Protein AF-A0A972R3F8-F1 (afdb_monomer_lite)

Structure (mmCIF, N/CA/C/O backbone):
data_AF-A0A972R3F8-F1
#
_entry.id   AF-A0A972R3F8-F1
#
loop_
_atom_site.group_PDB
_atom_site.id
_atom_site.type_symbol
_atom_site.label_atom_id
_atom_site.label_alt_id
_atom_site.label_comp_id
_atom_site.label_asym_id
_atom_site.label_entity_id
_atom_site.label_seq_id
_atom_site.pdbx_PDB_ins_code
_atom_site.Cartn_x
_atom_site.Cartn_y
_atom_site.Cartn_z
_atom_site.occupancy
_atom_site.B_iso_or_equiv
_atom_site.auth_seq_id
_atom_site.auth_comp_id
_atom_site.auth_asym_id
_atom_site.auth_atom_id
_atom_site.pdbx_PDB_model_num
ATOM 1 N N . MET A 1 1 ? -6.366 2.113 18.813 1.00 37.78 1 MET A N 1
ATOM 2 C CA . MET A 1 1 ? -5.728 1.007 18.074 1.00 37.78 1 MET A CA 1
ATOM 3 C C . MET A 1 1 ? -4.757 1.634 17.088 1.00 37.78 1 MET A C 1
ATOM 5 O O . MET A 1 1 ? -5.184 2.444 16.276 1.00 37.78 1 MET A O 1
ATOM 9 N N . SER A 1 2 ? -3.459 1.367 17.213 1.00 45.66 2 SER A N 1
ATOM 10 C CA . SER A 1 2 ? -2.469 1.782 16.214 1.00 45.66 2 SER A CA 1
ATOM 11 C C . SER A 1 2 ? -2.580 0.811 15.043 1.00 45.66 2 SER A C 1
ATOM 13 O O . SER A 1 2 ? -1.979 -0.256 15.070 1.00 45.66 2 SER A O 1
ATOM 15 N N . GLU A 1 3 ? -3.454 1.101 14.082 1.00 64.44 3 GLU A N 1
ATOM 16 C CA . GLU A 1 3 ? -3.626 0.252 12.900 1.00 64.44 3 GLU A CA 1
ATOM 17 C C . GLU A 1 3 ? -2.404 0.395 11.991 1.00 64.44 3 GLU A C 1
ATOM 19 O O . GLU A 1 3 ? -2.333 1.284 11.144 1.00 64.44 3 GLU A O 1
ATOM 24 N N . SER A 1 4 ? -1.414 -0.460 12.220 1.00 69.88 4 SER A N 1
ATOM 25 C CA . SER A 1 4 ? -0.270 -0.645 11.335 1.00 69.88 4 SER A CA 1
ATOM 26 C C . SER A 1 4 ? -0.640 -1.629 10.223 1.00 69.88 4 SER A C 1
ATOM 28 O O . SER A 1 4 ? -1.294 -2.642 10.471 1.00 69.88 4 SER A O 1
ATOM 30 N N . LEU A 1 5 ? -0.198 -1.349 8.996 1.00 77.88 5 LEU A N 1
ATOM 31 C CA . LEU A 1 5 ? -0.340 -2.253 7.843 1.00 77.88 5 LEU A CA 1
ATOM 32 C C . LEU A 1 5 ? 0.791 -3.291 7.750 1.00 77.88 5 LEU A C 1
ATOM 34 O O . LEU A 1 5 ? 0.869 -4.043 6.781 1.00 77.88 5 LEU A O 1
ATOM 38 N N . THR A 1 6 ? 1.653 -3.344 8.765 1.00 77.12 6 THR A N 1
ATOM 39 C CA . THR A 1 6 ? 2.777 -4.274 8.855 1.00 77.12 6 THR A CA 1
ATOM 40 C C . THR A 1 6 ? 2.297 -5.726 8.818 1.00 77.12 6 THR A C 1
ATOM 42 O O . THR A 1 6 ? 1.495 -6.139 9.657 1.00 77.12 6 THR A O 1
ATOM 45 N N . GLY A 1 7 ? 2.784 -6.504 7.853 1.00 81.44 7 GLY A N 1
ATOM 46 C CA . GLY A 1 7 ? 2.375 -7.890 7.605 1.00 81.44 7 GLY A CA 1
ATOM 47 C C . GLY A 1 7 ? 1.122 -8.048 6.731 1.00 81.44 7 GLY A C 1
ATOM 48 O O . GLY A 1 7 ? 0.728 -9.178 6.441 1.00 81.44 7 GLY A O 1
ATOM 49 N N . LYS A 1 8 ? 0.491 -6.945 6.303 1.00 86.06 8 LYS A N 1
ATOM 50 C CA . LYS A 1 8 ? -0.672 -6.925 5.394 1.00 86.06 8 LYS A CA 1
ATOM 51 C C . LYS A 1 8 ? -0.374 -6.215 4.072 1.00 86.06 8 LYS A C 1
ATOM 53 O O . LYS A 1 8 ? -1.286 -5.918 3.307 1.00 86.06 8 LYS A O 1
ATOM 58 N N . GLU A 1 9 ? 0.896 -5.962 3.772 1.00 88.62 9 GLU A N 1
ATOM 59 C CA . GLU A 1 9 ? 1.319 -5.226 2.580 1.00 88.62 9 GLU A CA 1
ATOM 60 C C . GLU A 1 9 ? 0.894 -5.949 1.293 1.00 88.62 9 GLU A C 1
ATOM 62 O O . GLU A 1 9 ? 0.431 -5.317 0.348 1.00 88.62 9 GLU A O 1
ATOM 67 N N . LEU A 1 10 ? 0.968 -7.285 1.267 1.00 89.00 10 LEU A N 1
ATOM 68 C CA . LEU A 1 10 ? 0.488 -8.080 0.131 1.00 89.00 10 LEU A CA 1
ATOM 69 C C . LEU A 1 10 ? -1.038 -8.039 -0.016 1.00 89.00 10 LEU A C 1
ATOM 71 O O . LEU A 1 10 ? -1.533 -7.995 -1.139 1.00 89.00 10 LEU A O 1
ATOM 75 N N . GLU A 1 11 ? -1.784 -8.032 1.094 1.00 90.81 11 GLU A N 1
ATOM 76 C CA . GLU A 1 11 ? -3.246 -7.883 1.059 1.00 90.81 11 GLU A CA 1
ATOM 77 C C . GLU A 1 11 ? -3.627 -6.522 0.467 1.00 90.81 11 GLU A C 1
ATOM 79 O O . GLU A 1 11 ? -4.493 -6.458 -0.403 1.00 90.81 11 GLU A O 1
ATOM 84 N N . LEU A 1 12 ? -2.926 -5.456 0.865 1.00 91.44 12 LEU A N 1
ATOM 85 C CA . LEU A 1 12 ? -3.106 -4.125 0.293 1.00 91.44 12 LEU A CA 1
ATOM 86 C C . LEU A 1 12 ? -2.825 -4.114 -1.217 1.00 91.44 12 LEU A C 1
ATOM 88 O O . LEU A 1 12 ? -3.624 -3.574 -1.975 1.00 91.44 12 LEU A O 1
ATOM 92 N N . LEU A 1 13 ? -1.723 -4.717 -1.675 1.00 90.56 13 LEU A N 1
ATOM 93 C CA . LEU A 1 13 ? -1.399 -4.769 -3.106 1.00 90.56 13 LEU A CA 1
ATOM 94 C C . LEU A 1 13 ? -2.447 -5.554 -3.914 1.00 90.56 13 LEU A C 1
ATOM 96 O O . LEU A 1 13 ? -2.781 -5.158 -5.032 1.00 90.56 13 LEU A O 1
ATOM 100 N N . ARG A 1 14 ? -2.996 -6.641 -3.356 1.00 91.12 14 ARG A N 1
ATOM 101 C CA . ARG A 1 14 ? -4.104 -7.392 -3.974 1.00 91.12 14 ARG A CA 1
ATOM 102 C C . ARG A 1 14 ? -5.371 -6.547 -4.051 1.00 91.12 14 ARG A C 1
ATOM 104 O O . ARG A 1 14 ? -5.922 -6.411 -5.136 1.00 91.12 14 ARG A O 1
ATOM 111 N N . PHE A 1 15 ? -5.739 -5.892 -2.952 1.00 92.69 15 PHE A N 1
ATOM 112 C CA . PHE A 1 15 ? -6.858 -4.953 -2.911 1.00 92.69 15 PHE A CA 1
ATOM 113 C C . PHE A 1 15 ? -6.706 -3.846 -3.963 1.00 92.69 15 PHE A C 1
ATOM 115 O O . PHE A 1 15 ? -7.626 -3.583 -4.730 1.00 92.69 15 PHE A O 1
ATOM 122 N N . MET A 1 16 ? -5.521 -3.238 -4.058 1.00 92.31 16 MET A N 1
ATOM 123 C CA . MET A 1 16 ? -5.222 -2.221 -5.065 1.00 92.31 16 MET A CA 1
ATOM 124 C C . MET A 1 16 ? -5.396 -2.773 -6.487 1.00 92.31 16 MET A C 1
ATOM 126 O O . MET A 1 16 ? -6.024 -2.133 -7.325 1.00 92.31 16 MET A O 1
ATOM 130 N N . LYS A 1 17 ? -4.898 -3.980 -6.771 1.00 90.38 17 LYS A N 1
ATOM 131 C CA . LYS A 1 17 ? -5.110 -4.626 -8.073 1.00 90.38 17 LYS A CA 1
ATOM 132 C C . LYS A 1 17 ? -6.599 -4.832 -8.379 1.00 90.38 17 LYS A C 1
ATOM 134 O O . LYS A 1 17 ? -7.028 -4.564 -9.498 1.00 90.38 17 LYS A O 1
ATOM 139 N N . GLU A 1 18 ? -7.380 -5.292 -7.403 1.00 90.19 18 GLU A N 1
ATOM 140 C CA . GLU A 1 18 ? -8.830 -5.511 -7.538 1.00 90.19 18 GLU A CA 1
ATOM 141 C C . GLU A 1 18 ? -9.604 -4.200 -7.751 1.00 90.19 18 GLU A C 1
ATOM 143 O O . GLU A 1 18 ? -10.554 -4.166 -8.529 1.00 90.19 18 GLU A O 1
ATOM 148 N N . HIS A 1 19 ? -9.145 -3.106 -7.140 1.00 88.25 19 HIS A N 1
ATOM 149 C CA . HIS A 1 19 ? -9.704 -1.756 -7.292 1.00 88.25 19 HIS A CA 1
ATOM 150 C C . HIS A 1 19 ? -9.188 -1.001 -8.532 1.00 88.25 19 HIS A C 1
ATOM 152 O O . HIS A 1 19 ? -9.473 0.182 -8.708 1.00 88.25 19 HIS A O 1
ATOM 158 N N . GLY A 1 20 ? -8.459 -1.677 -9.426 1.00 86.25 20 GLY A N 1
ATOM 159 C CA . GLY A 1 20 ? -8.063 -1.138 -10.732 1.00 86.25 20 GLY A CA 1
ATOM 160 C C . GLY A 1 20 ? -6.747 -0.356 -10.756 1.00 86.25 20 GLY A C 1
ATOM 161 O O . GLY A 1 20 ? -6.430 0.265 -11.772 1.00 86.25 20 GLY A O 1
ATOM 162 N N . PHE A 1 21 ? -5.956 -0.393 -9.682 1.00 88.62 21 PHE A N 1
ATOM 163 C CA . PHE A 1 21 ? -4.614 0.191 -9.676 1.00 88.62 21 PHE A CA 1
ATOM 164 C C . PHE A 1 21 ? -3.630 -0.682 -10.486 1.00 88.62 21 PHE A C 1
ATOM 166 O O . PHE A 1 21 ? -3.767 -1.909 -10.508 1.00 88.62 21 PHE A O 1
ATOM 173 N N . PRO A 1 22 ? -2.598 -0.091 -11.126 1.00 84.00 22 PRO A N 1
ATOM 174 C CA . PRO A 1 22 ? -1.664 -0.795 -12.015 1.00 84.00 22 PRO A CA 1
ATOM 175 C C . PRO A 1 22 ? -0.596 -1.628 -11.270 1.00 84.00 22 PRO A C 1
ATOM 177 O O . PRO A 1 22 ? 0.610 -1.492 -11.492 1.00 84.00 22 PRO A O 1
ATOM 180 N N . VAL A 1 23 ? -1.042 -2.521 -10.386 1.00 87.81 23 VAL A N 1
ATOM 181 C CA . VAL A 1 23 ? -0.204 -3.400 -9.561 1.00 87.81 23 VAL A CA 1
ATOM 182 C C . VAL A 1 23 ? 0.052 -4.713 -10.307 1.00 87.81 23 VAL A C 1
ATOM 184 O O . VAL A 1 23 ? -0.689 -5.691 -10.178 1.00 87.81 23 VAL A O 1
ATOM 187 N N . PHE A 1 24 ? 1.119 -4.734 -11.105 1.00 87.06 24 PHE A N 1
ATOM 188 C CA . PHE A 1 24 ? 1.563 -5.910 -11.860 1.00 87.06 24 PHE A CA 1
ATOM 189 C C . PHE A 1 24 ? 3.047 -6.184 -11.633 1.00 87.06 24 PHE A C 1
ATOM 191 O O . PHE A 1 24 ? 3.810 -5.275 -11.305 1.00 87.06 24 PHE A O 1
ATOM 198 N N . HIS A 1 25 ? 3.466 -7.432 -11.844 1.00 86.94 25 HIS A N 1
ATOM 199 C CA . HIS A 1 25 ? 4.887 -7.778 -11.837 1.00 86.94 25 HIS A CA 1
ATOM 200 C C . HIS A 1 25 ? 5.650 -6.941 -12.879 1.00 86.94 25 HIS A C 1
ATOM 202 O O . HIS A 1 25 ? 5.184 -6.775 -14.006 1.00 86.94 25 HIS A O 1
ATOM 208 N N . HIS A 1 26 ? 6.793 -6.384 -12.475 1.00 86.62 26 HIS A N 1
ATOM 209 C CA . HIS A 1 26 ? 7.611 -5.413 -13.211 1.00 86.62 26 HIS A CA 1
ATOM 210 C C . HIS A 1 26 ? 6.925 -4.083 -13.576 1.00 86.62 26 HIS A C 1
ATOM 212 O O . HIS A 1 26 ? 7.476 -3.299 -14.349 1.00 86.62 26 HIS A O 1
ATOM 218 N N . SER A 1 27 ? 5.753 -3.786 -13.008 1.00 87.06 27 SER A N 1
ATOM 219 C CA . SER A 1 27 ? 5.115 -2.476 -13.152 1.00 87.06 27 SER A CA 1
ATOM 220 C C . SER A 1 27 ? 5.696 -1.459 -12.172 1.00 87.06 27 SER A C 1
ATOM 222 O O . SER A 1 27 ? 6.236 -1.814 -11.119 1.00 87.06 27 SER A O 1
ATOM 224 N N . ASN A 1 28 ? 5.536 -0.184 -12.519 1.00 90.38 28 ASN A N 1
ATOM 225 C CA . ASN A 1 28 ? 5.838 0.931 -11.638 1.00 90.38 28 ASN A CA 1
ATOM 226 C C . ASN A 1 28 ? 4.713 1.103 -10.610 1.00 90.38 28 ASN A C 1
ATOM 228 O O . ASN A 1 28 ? 3.542 1.219 -10.962 1.00 90.38 28 ASN A O 1
ATOM 232 N N . LEU A 1 29 ? 5.098 1.158 -9.343 1.00 90.44 29 LEU A N 1
ATOM 233 C CA . LEU A 1 29 ? 4.274 1.478 -8.194 1.00 90.44 29 LEU A CA 1
ATOM 234 C C . LEU A 1 29 ? 4.652 2.873 -7.702 1.00 90.44 29 LEU A C 1
ATOM 236 O O . LEU A 1 29 ? 5.786 3.105 -7.277 1.00 90.44 29 LEU A O 1
ATOM 240 N N . PHE A 1 30 ? 3.699 3.797 -7.745 1.00 91.44 30 PHE A N 1
ATOM 241 C CA . PHE A 1 30 ? 3.895 5.158 -7.263 1.00 91.44 30 PHE A CA 1
ATOM 242 C C . PHE A 1 30 ? 3.434 5.277 -5.814 1.00 91.44 30 PHE A C 1
ATOM 244 O O . PHE A 1 30 ? 2.393 4.736 -5.436 1.00 91.44 30 PHE A O 1
ATOM 251 N N . ARG A 1 31 ? 4.149 6.070 -5.007 1.00 91.38 31 ARG A N 1
ATOM 252 C CA . ARG A 1 31 ? 3.727 6.371 -3.625 1.00 91.38 31 ARG A CA 1
ATOM 253 C C . ARG A 1 31 ? 2.278 6.846 -3.548 1.00 91.38 31 ARG A C 1
ATOM 255 O O . ARG A 1 31 ? 1.540 6.419 -2.670 1.00 91.38 31 ARG A O 1
ATOM 262 N N . ARG A 1 32 ? 1.868 7.712 -4.477 1.00 90.25 32 ARG A N 1
ATOM 263 C CA . ARG A 1 32 ? 0.520 8.290 -4.505 1.00 90.25 32 ARG A CA 1
ATOM 264 C C . ARG A 1 32 ? -0.568 7.237 -4.742 1.00 90.25 32 ARG A C 1
ATOM 266 O O . ARG A 1 32 ? -1.631 7.335 -4.137 1.00 90.25 32 ARG A O 1
ATOM 273 N N . ASP A 1 33 ? -0.292 6.217 -5.551 1.00 91.62 33 ASP A N 1
ATOM 274 C CA . ASP A 1 33 ? -1.222 5.098 -5.734 1.00 91.62 33 ASP A CA 1
ATOM 275 C C . ASP A 1 33 ? -1.364 4.296 -4.443 1.00 91.62 33 ASP A C 1
ATOM 277 O O . ASP A 1 33 ? -2.475 3.948 -4.058 1.00 91.62 33 ASP A O 1
ATOM 281 N N . VAL A 1 34 ? -0.259 4.068 -3.726 1.00 92.19 34 VAL A N 1
ATOM 282 C CA . VAL A 1 34 ? -0.285 3.412 -2.410 1.00 92.19 34 VAL A CA 1
ATOM 283 C C . VAL A 1 34 ? -1.062 4.252 -1.394 1.00 92.19 34 VAL A C 1
ATOM 285 O O . VAL A 1 34 ? -1.872 3.713 -0.649 1.00 92.19 34 VAL A O 1
ATOM 288 N N . GLU A 1 35 ? -0.882 5.573 -1.378 1.00 92.69 35 GLU A N 1
ATOM 289 C CA . GLU A 1 35 ? -1.635 6.484 -0.506 1.00 92.69 35 GLU A CA 1
ATOM 290 C C . GLU A 1 35 ? -3.152 6.390 -0.741 1.00 92.69 35 GLU A C 1
ATOM 292 O O . GLU A 1 35 ? -3.919 6.270 0.220 1.00 92.69 35 GLU A O 1
ATOM 297 N N . PHE A 1 36 ? -3.590 6.399 -2.005 1.00 91.75 36 PHE A N 1
ATOM 298 C CA . PHE A 1 36 ? -5.004 6.234 -2.349 1.00 91.75 36 PHE A CA 1
ATOM 299 C C . PHE A 1 36 ? -5.512 4.819 -2.074 1.00 91.75 36 PHE A C 1
ATOM 301 O O . PHE A 1 36 ? -6.593 4.672 -1.507 1.00 91.75 36 PHE A O 1
ATOM 308 N N . GLY A 1 37 ? -4.714 3.797 -2.380 1.00 92.56 37 GLY A N 1
ATOM 309 C CA . GLY A 1 37 ? -5.025 2.407 -2.067 1.00 92.56 37 GLY A CA 1
ATOM 310 C C . GLY A 1 37 ? -5.240 2.191 -0.572 1.00 92.56 37 GLY A C 1
ATOM 311 O O . GLY A 1 37 ? -6.210 1.556 -0.180 1.00 92.56 37 GLY A O 1
ATOM 312 N N . ILE A 1 38 ? -4.400 2.786 0.281 1.00 92.25 38 ILE A N 1
ATOM 313 C CA . ILE A 1 38 ? -4.556 2.733 1.741 1.00 92.25 38 ILE A CA 1
ATOM 314 C C . ILE A 1 38 ? -5.831 3.458 2.173 1.00 92.25 38 ILE A C 1
ATOM 316 O O . ILE A 1 38 ? -6.589 2.924 2.979 1.00 92.25 38 ILE A O 1
ATOM 320 N N . ARG A 1 39 ? -6.100 4.656 1.641 1.00 91.75 39 ARG A N 1
ATOM 321 C CA . ARG A 1 39 ? -7.345 5.382 1.937 1.00 91.75 39 ARG A CA 1
ATOM 322 C C . ARG A 1 39 ? -8.573 4.525 1.633 1.00 91.75 39 ARG A C 1
ATOM 324 O O . ARG A 1 39 ? -9.448 4.405 2.488 1.00 91.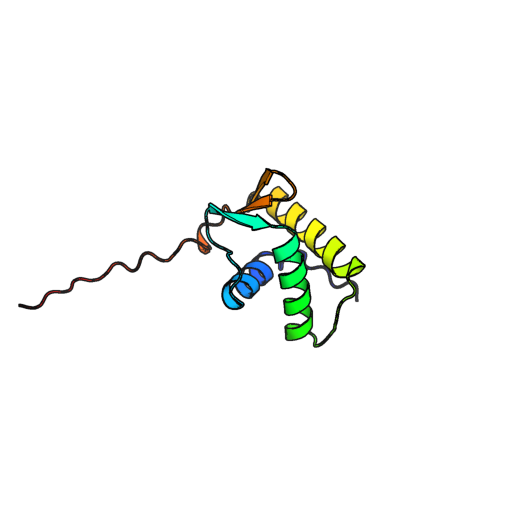75 39 ARG A O 1
ATOM 331 N N . ASP A 1 40 ? -8.621 3.935 0.444 1.00 91.81 40 ASP A N 1
ATOM 332 C CA . ASP A 1 40 ? -9.770 3.152 -0.006 1.00 91.81 40 ASP A CA 1
ATOM 333 C C . ASP A 1 40 ? -9.858 1.812 0.745 1.00 91.81 40 ASP A C 1
ATOM 335 O O . ASP A 1 40 ? -10.949 1.401 1.135 1.00 91.81 40 ASP A O 1
ATOM 339 N N . TYR A 1 41 ? -8.718 1.201 1.082 1.00 91.94 41 TYR A N 1
ATOM 340 C CA . TYR A 1 41 ? -8.645 -0.008 1.904 1.00 91.94 41 TYR A CA 1
ATOM 341 C C . TYR A 1 41 ? -9.244 0.202 3.300 1.00 91.94 41 TYR A C 1
ATOM 343 O O . TYR A 1 41 ? -10.071 -0.593 3.740 1.00 91.94 41 TYR A O 1
ATOM 351 N N . PHE A 1 42 ? -8.873 1.278 4.004 1.00 89.94 42 PHE A N 1
ATOM 352 C CA . PHE A 1 42 ? -9.457 1.589 5.317 1.00 89.94 42 PHE A CA 1
ATOM 353 C C . PHE A 1 42 ? -10.946 1.921 5.205 1.00 89.94 42 PHE A C 1
ATOM 355 O O . PHE A 1 42 ? -11.758 1.406 5.974 1.00 89.94 42 PHE A O 1
ATOM 362 N N . ARG A 1 43 ? -11.323 2.710 4.194 1.00 90.38 43 ARG A N 1
ATOM 363 C CA . ARG A 1 43 ? -12.723 3.055 3.946 1.00 90.38 43 ARG A CA 1
ATOM 364 C C . ARG A 1 43 ? -13.592 1.815 3.721 1.00 90.38 43 ARG A C 1
ATOM 366 O O . ARG A 1 43 ? -14.706 1.774 4.228 1.00 90.38 43 ARG A O 1
ATOM 373 N N . GLU A 1 44 ? -13.100 0.814 2.995 1.00 90.12 44 GLU A N 1
ATOM 374 C CA . GLU A 1 44 ? -13.856 -0.412 2.714 1.0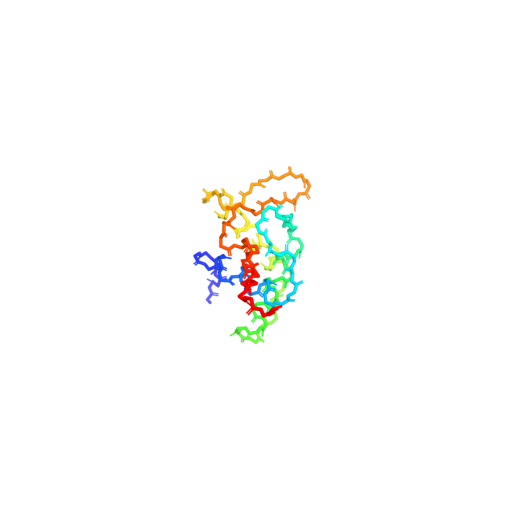0 90.12 44 GLU A CA 1
ATOM 375 C C . GLU A 1 44 ? -13.817 -1.420 3.874 1.00 90.12 44 GLU A C 1
ATOM 377 O O . GLU A 1 44 ? -14.833 -2.037 4.191 1.00 90.12 44 GLU A O 1
ATOM 382 N N . LYS A 1 45 ? -12.668 -1.581 4.545 1.00 86.31 45 LYS A N 1
ATOM 383 C CA . LYS A 1 45 ? -12.490 -2.593 5.603 1.00 86.31 45 LYS A CA 1
ATOM 384 C C . LYS A 1 45 ? -13.045 -2.165 6.958 1.00 86.31 45 LYS A C 1
ATOM 386 O O . LYS A 1 45 ? -13.544 -3.018 7.690 1.00 86.31 45 LYS A O 1
ATOM 391 N N . THR A 1 46 ? -12.916 -0.889 7.320 1.00 83.94 46 THR A N 1
ATOM 392 C CA . THR A 1 46 ? -13.329 -0.379 8.641 1.00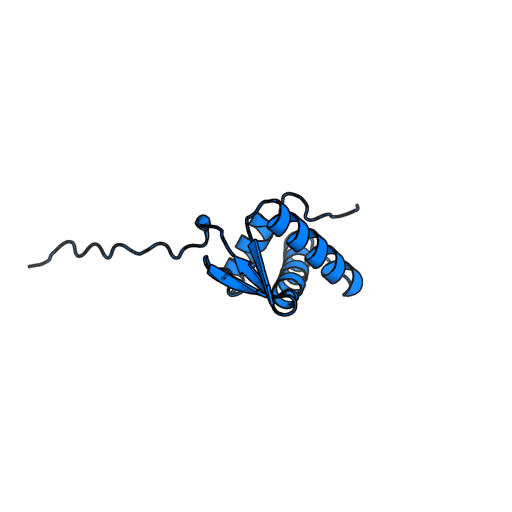 83.94 46 THR A CA 1
ATOM 393 C C . THR A 1 46 ? -14.464 0.635 8.560 1.00 83.94 46 THR A C 1
ATOM 395 O O . THR A 1 46 ? -15.121 0.889 9.568 1.00 83.94 46 THR A O 1
ATOM 398 N N . GLY A 1 47 ? -14.730 1.200 7.377 1.00 86.31 47 GLY A N 1
ATOM 399 C CA . GLY A 1 47 ? -15.676 2.306 7.221 1.00 86.31 47 GLY A CA 1
ATOM 400 C C . GLY A 1 47 ? -15.107 3.657 7.660 1.00 86.31 47 GLY A C 1
ATOM 401 O O . GLY A 1 47 ? -15.843 4.643 7.687 1.00 86.31 47 GLY A O 1
ATOM 402 N N . GLU A 1 48 ? -13.819 3.729 8.015 1.00 84.38 48 GLU A N 1
ATOM 403 C CA . GLU A 1 48 ? -13.199 4.946 8.535 1.00 84.38 48 GLU A CA 1
ATOM 404 C C . GLU A 1 48 ? -12.472 5.742 7.454 1.00 84.38 48 GLU A C 1
ATOM 406 O O . GLU A 1 48 ? -11.697 5.217 6.652 1.00 84.38 48 GLU A O 1
ATOM 411 N N . GLU A 1 49 ? -12.662 7.060 7.491 1.00 84.44 49 GLU A N 1
ATOM 412 C CA . GLU A 1 49 ? -11.940 7.984 6.630 1.00 84.44 49 GLU A CA 1
ATOM 413 C C . GLU A 1 49 ? -10.664 8.466 7.332 1.00 84.44 49 GLU A C 1
ATOM 415 O O . GLU A 1 49 ? -10.679 9.237 8.297 1.00 84.44 49 GLU A O 1
ATOM 420 N N . ILE A 1 50 ? -9.521 7.976 6.861 1.00 84.44 50 ILE A N 1
ATOM 421 C CA . ILE A 1 50 ? -8.220 8.313 7.435 1.00 84.44 50 ILE A CA 1
ATOM 422 C C . ILE A 1 50 ? -7.707 9.663 6.924 1.00 84.44 50 ILE A C 1
ATOM 424 O O . ILE A 1 50 ? -7.773 9.991 5.740 1.00 84.44 50 ILE A O 1
ATOM 428 N N . ARG A 1 51 ? -7.133 10.457 7.835 1.00 87.81 51 ARG A N 1
ATOM 429 C CA . ARG A 1 51 ? -6.570 11.772 7.496 1.00 87.81 51 ARG A CA 1
ATOM 430 C C . ARG A 1 51 ? -5.365 11.650 6.546 1.00 87.81 51 ARG A C 1
ATOM 432 O O . ARG A 1 51 ? -4.587 10.705 6.699 1.00 87.81 51 ARG A O 1
ATOM 439 N N . PRO A 1 52 ? -5.102 12.667 5.699 1.00 82.44 52 PRO A N 1
ATOM 440 C CA . PRO A 1 52 ? -3.956 12.696 4.784 1.00 82.44 52 PRO A CA 1
ATOM 441 C C . PRO A 1 52 ? -2.601 12.403 5.411 1.00 82.44 52 PRO A C 1
ATOM 443 O O . PRO A 1 52 ? -1.810 11.612 4.904 1.00 82.44 52 PRO A O 1
ATOM 446 N N . VAL A 1 53 ? -2.366 12.976 6.588 1.00 87.56 53 VAL A N 1
ATOM 447 C CA . VAL A 1 53 ? -1.125 12.766 7.338 1.00 87.56 53 VAL A CA 1
ATOM 448 C C . VAL A 1 53 ? -0.958 11.299 7.760 1.00 87.56 53 VAL A C 1
ATOM 450 O O . VAL A 1 53 ? 0.166 10.810 7.838 1.00 87.56 53 VAL A O 1
ATOM 453 N N . LYS A 1 54 ? -2.062 10.588 8.030 1.00 86.94 54 LYS A N 1
ATOM 454 C CA . LYS A 1 54 ? -2.041 9.188 8.476 1.00 86.94 54 LYS A CA 1
ATOM 455 C C . LYS A 1 54 ? -1.729 8.256 7.305 1.00 86.94 54 LYS A C 1
ATOM 457 O O . LYS A 1 54 ? -0.799 7.466 7.423 1.00 86.94 54 LYS A O 1
ATOM 462 N N . PHE A 1 55 ? -2.430 8.378 6.172 1.00 86.56 55 PHE A N 1
ATOM 463 C CA . PHE A 1 55 ? -2.178 7.486 5.033 1.00 86.56 55 PHE A CA 1
ATOM 464 C C . PHE A 1 55 ? -0.804 7.701 4.393 1.00 86.56 55 PHE A C 1
ATOM 466 O O . PHE A 1 55 ? -0.203 6.730 3.952 1.00 86.56 55 PHE A O 1
ATOM 473 N N . SER A 1 56 ? -0.258 8.924 4.406 1.00 89.12 56 SER A N 1
ATOM 474 C CA . SER A 1 56 ? 1.081 9.167 3.850 1.00 89.12 56 SER A CA 1
ATOM 475 C C . SER A 1 56 ? 2.188 8.520 4.690 1.00 89.12 56 SER A C 1
ATOM 477 O O . SER A 1 56 ? 3.132 7.956 4.139 1.00 89.12 56 SER A O 1
ATOM 479 N N . LYS A 1 57 ? 2.047 8.526 6.026 1.00 90.75 57 LYS A N 1
ATOM 480 C CA . LYS A 1 57 ? 2.955 7.786 6.918 1.00 90.75 57 LYS A CA 1
ATOM 481 C C . LYS A 1 57 ? 2.850 6.281 6.701 1.00 90.75 57 LYS A C 1
ATOM 483 O O . LYS A 1 57 ? 3.870 5.623 6.551 1.00 90.75 57 LYS A O 1
ATOM 488 N N . LEU A 1 58 ? 1.623 5.763 6.630 1.00 90.69 58 LEU A N 1
ATOM 489 C CA . LEU A 1 58 ? 1.386 4.341 6.388 1.00 90.69 58 LEU A CA 1
ATOM 490 C C . LEU A 1 58 ? 1.947 3.893 5.033 1.00 90.69 58 LEU A C 1
ATOM 492 O O . LEU A 1 58 ? 2.561 2.835 4.961 1.00 90.69 58 LEU A O 1
ATOM 496 N N . ALA A 1 59 ? 1.785 4.699 3.982 1.00 91.25 59 ALA A N 1
ATOM 497 C CA . ALA A 1 59 ? 2.346 4.411 2.665 1.00 91.25 59 ALA A CA 1
ATOM 498 C C . ALA A 1 59 ? 3.872 4.301 2.722 1.00 91.25 59 ALA A C 1
ATOM 500 O O . ALA A 1 59 ? 4.437 3.348 2.192 1.00 91.25 59 ALA A O 1
ATOM 501 N N . GLU A 1 60 ? 4.539 5.233 3.406 1.00 91.50 60 GLU A N 1
ATOM 502 C CA . GLU A 1 60 ? 5.991 5.188 3.577 1.00 91.50 60 GLU A CA 1
ATOM 503 C C . GLU A 1 60 ? 6.447 3.936 4.342 1.00 91.50 60 GLU A C 1
ATOM 505 O O . GLU A 1 60 ? 7.421 3.297 3.946 1.00 91.50 60 GLU A O 1
ATOM 510 N N . GLU A 1 61 ? 5.738 3.554 5.408 1.00 91.38 61 GLU A N 1
ATOM 511 C CA . GLU A 1 61 ? 6.043 2.336 6.170 1.00 91.38 61 GLU A CA 1
ATOM 512 C C . GLU A 1 61 ? 5.851 1.065 5.332 1.00 91.38 61 GLU A C 1
ATOM 514 O O . GLU A 1 61 ? 6.725 0.198 5.324 1.00 91.38 61 GLU A O 1
ATOM 519 N N . VAL A 1 62 ? 4.749 0.974 4.581 1.00 91.50 62 VAL A N 1
ATOM 520 C CA . VAL A 1 62 ? 4.463 -0.153 3.678 1.00 91.50 62 VAL A CA 1
ATOM 521 C C . VAL A 1 62 ? 5.551 -0.283 2.615 1.00 91.50 62 VAL A 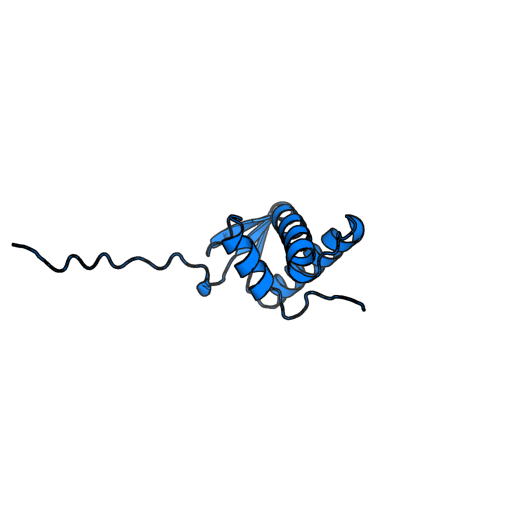C 1
ATOM 523 O O . VAL A 1 62 ? 6.078 -1.373 2.402 1.00 91.50 62 VAL A O 1
ATOM 526 N N . LEU A 1 63 ? 5.922 0.825 1.971 1.00 91.44 63 LEU A N 1
ATOM 527 C CA . LEU A 1 63 ? 6.953 0.838 0.934 1.00 91.44 63 LEU A CA 1
ATOM 528 C C . LEU A 1 63 ? 8.318 0.429 1.496 1.00 91.44 63 LEU A C 1
ATOM 530 O O . LEU A 1 63 ? 8.980 -0.426 0.915 1.00 91.44 63 LEU A O 1
ATOM 534 N N . LYS A 1 64 ? 8.709 0.958 2.663 1.00 91.38 64 LYS A N 1
ATOM 535 C CA . LYS A 1 64 ? 9.957 0.568 3.341 1.00 91.38 64 LYS A CA 1
ATOM 536 C C . LYS A 1 64 ? 9.991 -0.917 3.693 1.00 91.38 64 LYS A C 1
ATOM 538 O O . LYS A 1 64 ? 11.035 -1.549 3.542 1.00 91.38 64 LYS A O 1
ATOM 543 N N . ASN A 1 65 ? 8.875 -1.484 4.149 1.00 91.56 65 ASN A N 1
ATOM 544 C CA . ASN A 1 65 ? 8.800 -2.912 4.455 1.00 91.56 65 ASN A CA 1
ATOM 545 C C . ASN A 1 65 ? 8.912 -3.767 3.193 1.00 91.56 65 ASN A C 1
ATOM 547 O O . ASN A 1 65 ? 9.733 -4.679 3.154 1.00 91.56 65 ASN A O 1
ATOM 551 N N . LEU A 1 66 ? 8.148 -3.437 2.149 1.00 89.75 66 LEU A N 1
ATOM 552 C CA . LEU A 1 66 ? 8.205 -4.139 0.867 1.00 89.75 66 LEU A CA 1
ATOM 553 C C . LEU A 1 66 ? 9.606 -4.075 0.241 1.00 89.75 66 LEU A C 1
ATOM 555 O O . LEU A 1 66 ? 10.069 -5.061 -0.332 1.00 89.75 66 LEU A O 1
ATOM 559 N N . GLU A 1 67 ? 10.285 -2.933 0.361 1.00 91.50 67 GLU A N 1
ATOM 560 C CA . GLU A 1 67 ? 11.660 -2.744 -0.109 1.00 91.50 67 GLU A CA 1
ATOM 561 C C . GLU A 1 67 ? 12.638 -3.605 0.698 1.00 91.50 67 GLU A C 1
ATOM 563 O O . GLU A 1 67 ? 13.455 -4.326 0.127 1.00 91.50 67 GLU A O 1
ATOM 568 N N . LYS A 1 68 ? 12.506 -3.607 2.030 1.00 90.88 68 LYS A N 1
ATOM 569 C CA . LYS A 1 68 ? 13.333 -4.421 2.930 1.00 90.88 68 LYS A CA 1
ATOM 570 C C . LYS A 1 68 ? 13.145 -5.924 2.712 1.00 90.88 68 LYS A C 1
ATOM 572 O O . LYS A 1 68 ? 14.098 -6.684 2.859 1.00 90.88 68 LYS A O 1
ATOM 577 N N . GLU A 1 69 ? 11.933 -6.353 2.374 1.00 88.31 69 GLU A N 1
ATOM 578 C CA . GLU A 1 69 ? 11.624 -7.741 2.014 1.00 88.31 69 GLU A CA 1
ATOM 579 C C . GLU A 1 69 ? 12.074 -8.112 0.589 1.00 88.31 69 GLU A C 1
ATOM 581 O O . GLU A 1 69 ? 11.978 -9.276 0.210 1.00 88.31 69 GLU A O 1
ATOM 586 N N . GLY A 1 70 ? 12.547 -7.150 -0.212 1.00 88.50 70 GLY A N 1
ATOM 587 C CA . GLY A 1 70 ? 12.954 -7.372 -1.601 1.00 88.50 70 GLY A CA 1
ATOM 588 C C . GLY A 1 70 ? 11.788 -7.564 -2.576 1.00 88.50 70 GLY A C 1
ATOM 589 O O . GLY A 1 70 ? 12.012 -7.962 -3.712 1.00 88.50 70 GLY A O 1
ATOM 590 N N . LYS A 1 71 ? 10.549 -7.271 -2.160 1.00 89.12 71 LYS A N 1
ATOM 591 C CA . LYS A 1 71 ? 9.334 -7.396 -2.989 1.00 89.12 71 LYS A CA 1
ATOM 592 C C . LYS A 1 71 ? 9.175 -6.249 -3.979 1.00 89.12 71 LYS A C 1
ATOM 594 O O . LYS A 1 71 ? 8.501 -6.396 -4.995 1.00 89.12 71 LYS A O 1
ATOM 599 N N . ILE A 1 72 ? 9.746 -5.092 -3.664 1.00 91.69 72 ILE A N 1
ATOM 600 C CA . ILE A 1 72 ? 9.802 -3.947 -4.567 1.00 91.69 72 ILE A CA 1
ATOM 601 C C . ILE A 1 72 ? 11.236 -3.435 -4.658 1.00 91.69 72 ILE A C 1
ATOM 603 O O . ILE A 1 72 ? 12.028 -3.602 -3.733 1.00 91.69 72 ILE A O 1
ATOM 607 N N . GLN A 1 73 ? 11.567 -2.805 -5.777 1.00 90.69 73 GLN A N 1
ATOM 608 C CA . GLN A 1 73 ? 12.884 -2.236 -6.036 1.00 90.69 73 GLN A CA 1
ATOM 609 C C . GLN A 1 73 ? 12.746 -0.731 -6.274 1.00 90.69 73 GLN A C 1
ATOM 611 O O . GLN A 1 73 ? 11.991 -0.347 -7.173 1.00 90.69 73 GLN A O 1
ATOM 616 N N . PRO A 1 74 ? 13.450 0.138 -5.529 1.00 91.38 74 PRO A N 1
ATOM 617 C CA . PRO A 1 74 ? 13.381 1.573 -5.763 1.00 91.38 74 PRO A CA 1
ATOM 618 C C . PRO A 1 74 ? 13.852 1.901 -7.183 1.00 91.38 74 PRO A C 1
ATOM 620 O O . PRO A 1 74 ? 14.801 1.311 -7.708 1.00 91.38 74 PRO A O 1
ATOM 623 N N . ARG A 1 75 ? 13.147 2.829 -7.830 1.00 86.88 75 ARG A N 1
ATOM 624 C CA . ARG A 1 75 ? 13.490 3.360 -9.151 1.00 86.88 75 ARG A CA 1
ATOM 625 C C . ARG A 1 75 ? 13.862 4.833 -9.028 1.00 86.88 75 ARG A C 1
ATOM 627 O O . ARG A 1 75 ? 15.010 5.144 -8.738 1.00 86.88 75 ARG A O 1
ATOM 634 N N . PHE A 1 76 ? 12.919 5.741 -9.258 1.00 82.69 76 PHE A N 1
ATOM 635 C CA . PHE A 1 76 ? 13.186 7.175 -9.385 1.00 82.69 76 PHE A CA 1
ATOM 636 C C . PHE A 1 76 ? 12.000 7.993 -8.855 1.00 82.69 76 PHE A C 1
ATOM 638 O O . PHE A 1 76 ? 10.866 7.572 -9.056 1.00 82.69 76 PHE A O 1
ATOM 645 N N . HIS A 1 77 ? 12.252 9.142 -8.207 1.00 80.12 77 HIS A N 1
ATOM 646 C CA . HIS A 1 77 ? 11.228 10.081 -7.695 1.00 80.12 77 HIS A CA 1
ATOM 647 C C . HIS A 1 77 ? 9.996 9.390 -7.066 1.00 80.12 77 HIS A C 1
ATOM 649 O O . HIS A 1 77 ? 8.904 9.451 -7.627 1.00 80.12 77 HIS A O 1
ATOM 655 N N . ASP A 1 78 ? 10.168 8.695 -5.936 1.00 85.19 78 ASP A N 1
ATOM 656 C CA . ASP A 1 78 ? 9.058 8.028 -5.221 1.00 85.19 78 ASP A CA 1
ATOM 657 C C . ASP A 1 78 ? 8.292 6.995 -6.075 1.00 85.19 78 ASP A C 1
ATOM 659 O O . ASP A 1 78 ? 7.069 6.833 -5.975 1.00 85.19 78 ASP A O 1
ATOM 663 N N . THR A 1 79 ? 9.031 6.292 -6.932 1.00 88.81 79 THR A N 1
ATOM 664 C CA . THR A 1 79 ? 8.526 5.173 -7.730 1.00 88.81 79 THR A CA 1
ATOM 665 C C . THR A 1 79 ? 9.339 3.922 -7.428 1.00 88.81 79 THR A C 1
ATOM 667 O O . THR A 1 79 ? 10.572 3.968 -7.380 1.00 88.81 79 THR A O 1
ATOM 670 N N . TRP A 1 80 ? 8.652 2.795 -7.287 1.00 92.88 80 TRP A N 1
ATOM 671 C CA . TRP A 1 80 ? 9.239 1.472 -7.103 1.00 92.88 80 TRP A CA 1
ATOM 672 C C . TRP A 1 80 ? 8.792 0.544 -8.226 1.00 92.88 80 TRP A C 1
ATOM 674 O O . TRP A 1 80 ? 7.728 0.729 -8.798 1.00 92.88 80 TRP A O 1
ATOM 684 N N . MET A 1 81 ? 9.585 -0.468 -8.548 1.00 91.88 81 MET A N 1
ATOM 685 C CA . MET A 1 81 ? 9.157 -1.565 -9.408 1.00 91.88 81 MET A CA 1
ATOM 686 C C . MET A 1 81 ? 8.704 -2.735 -8.542 1.00 91.88 81 MET A C 1
ATOM 688 O O . MET A 1 81 ? 9.420 -3.121 -7.621 1.00 91.88 81 MET A O 1
ATOM 692 N N . ILE A 1 82 ? 7.552 -3.320 -8.859 1.00 90.50 82 ILE A N 1
ATOM 693 C CA . ILE A 1 82 ? 7.059 -4.523 -8.183 1.00 90.50 82 ILE A CA 1
ATOM 694 C C . ILE A 1 82 ? 7.810 -5.749 -8.705 1.00 90.50 82 ILE A C 1
ATOM 696 O O . ILE A 1 82 ? 7.722 -6.075 -9.885 1.00 90.50 82 ILE A O 1
ATOM 700 N N . ASP A 1 83 ? 8.480 -6.474 -7.816 1.00 89.12 83 ASP A N 1
ATOM 701 C CA . ASP A 1 83 ? 9.235 -7.696 -8.117 1.00 89.12 83 ASP A CA 1
ATOM 702 C C . ASP A 1 83 ? 8.548 -8.938 -7.525 1.00 89.12 83 ASP A C 1
ATOM 704 O O . ASP A 1 83 ? 9.162 -9.832 -6.958 1.00 89.12 83 ASP A O 1
ATOM 708 N N . ILE A 1 84 ? 7.215 -8.984 -7.606 1.00 87.38 84 ILE A N 1
ATOM 709 C CA . ILE A 1 84 ? 6.424 -10.072 -7.021 1.00 87.38 84 ILE A CA 1
ATOM 710 C C . ILE A 1 84 ? 5.845 -10.945 -8.143 1.00 87.38 84 ILE A C 1
ATOM 712 O O . ILE A 1 84 ? 4.942 -10.481 -8.848 1.00 87.38 84 ILE A O 1
ATOM 716 N N . PRO A 1 85 ? 6.292 -12.204 -8.306 1.00 83.56 85 PRO A N 1
ATOM 717 C CA . PRO A 1 85 ? 5.835 -13.071 -9.394 1.00 83.56 85 PRO A CA 1
ATOM 718 C C . PRO A 1 85 ? 4.347 -13.443 -9.288 1.00 83.56 85 PRO A C 1
ATOM 720 O O . PRO A 1 85 ? 3.722 -13.746 -10.296 1.00 83.56 85 PRO A O 1
ATOM 723 N N . GLU A 1 86 ? 3.739 -13.355 -8.099 1.00 82.62 86 GLU A N 1
ATOM 724 C CA . GLU A 1 86 ? 2.289 -13.545 -7.898 1.00 82.62 86 GLU A CA 1
ATOM 725 C C . GLU A 1 86 ? 1.439 -12.527 -8.683 1.00 82.62 86 GLU A C 1
ATOM 727 O O . GLU A 1 86 ? 0.304 -12.804 -9.069 1.00 82.62 86 GLU A O 1
ATOM 732 N N . PHE A 1 87 ? 1.995 -11.345 -8.956 1.00 83.00 87 PHE A N 1
ATOM 733 C CA . PHE A 1 87 ? 1.326 -10.302 -9.727 1.00 83.00 87 PHE A CA 1
ATOM 734 C C . PHE A 1 87 ? 1.609 -10.404 -11.227 1.00 83.00 87 PHE A C 1
ATOM 736 O O . PHE A 1 87 ? 1.168 -9.533 -11.984 1.00 83.00 87 PHE A O 1
ATOM 743 N N . ALA A 1 88 ? 2.323 -11.444 -11.672 1.00 78.50 88 ALA A N 1
ATOM 744 C CA . ALA A 1 88 ? 2.490 -11.708 -13.088 1.00 78.50 88 ALA A CA 1
ATOM 745 C C . ALA A 1 88 ? 1.110 -11.951 -13.718 1.00 78.50 88 ALA A C 1
ATOM 747 O O . ALA A 1 88 ? 0.251 -12.599 -13.106 1.00 78.50 88 ALA A O 1
ATOM 748 N N . PRO A 1 89 ? 0.853 -11.420 -14.925 1.00 69.31 89 PRO A N 1
ATOM 749 C CA . PRO A 1 89 ? -0.329 -11.822 -15.661 1.00 69.31 89 PRO A CA 1
ATOM 750 C C . PRO A 1 89 ? -0.255 -13.337 -15.821 1.00 69.31 89 PRO A C 1
ATOM 752 O O . PRO A 1 89 ? 0.735 -13.863 -16.332 1.00 69.31 89 PRO A O 1
ATOM 755 N N . VAL A 1 90 ? -1.282 -14.044 -15.344 1.00 66.88 90 VAL A N 1
ATOM 756 C CA . VAL A 1 90 ? -1.425 -15.465 -15.643 1.00 66.88 90 VAL A CA 1
ATOM 757 C C . VAL A 1 90 ? -1.490 -15.515 -17.158 1.00 66.88 90 VAL A C 1
ATOM 759 O O . VAL A 1 90 ? -2.460 -15.031 -17.745 1.00 66.88 90 VAL A O 1
ATOM 762 N N . ALA A 1 91 ? -0.426 -15.995 -17.800 1.00 54.25 91 ALA A N 1
ATOM 763 C CA . ALA A 1 91 ? -0.480 -16.289 -19.213 1.00 54.25 91 ALA A CA 1
ATOM 764 C C . ALA A 1 91 ? -1.646 -17.262 -19.350 1.00 54.25 91 ALA A C 1
ATOM 766 O O . ALA A 1 91 ? -1.558 -18.405 -18.894 1.00 54.25 91 ALA A O 1
ATOM 767 N N . LYS A 1 92 ? -2.771 -16.795 -19.901 1.00 48.62 92 LYS A N 1
ATOM 768 C CA . LYS A 1 92 ? -3.755 -17.709 -20.453 1.00 48.62 92 LYS A CA 1
ATOM 769 C C . LYS A 1 92 ? -2.962 -18.484 -21.492 1.00 48.62 92 LYS A C 1
ATOM 771 O O . LYS A 1 92 ? -2.647 -17.950 -22.551 1.00 48.62 92 LYS A O 1
ATOM 776 N N . LYS A 1 93 ? -2.554 -19.706 -21.149 1.00 44.94 93 LYS A N 1
ATOM 777 C CA . LYS A 1 93 ? -2.329 -20.717 -22.165 1.00 44.94 93 LYS A CA 1
ATOM 778 C C . LYS A 1 93 ? -3.680 -20.817 -22.844 1.00 44.94 93 LYS A C 1
ATOM 780 O O . LYS A 1 93 ? -4.644 -21.301 -22.260 1.00 44.94 93 LYS A O 1
ATOM 785 N N . GLU A 1 94 ? -3.771 -20.157 -23.986 1.00 46.47 94 GLU A N 1
ATOM 786 C CA . GLU A 1 94 ? -4.831 -20.366 -24.942 1.00 46.47 94 GLU A CA 1
ATOM 787 C C . GLU A 1 94 ? -4.669 -21.828 -25.346 1.00 46.47 94 GLU A C 1
ATOM 789 O O . GLU A 1 94 ? -3.801 -22.180 -26.145 1.00 46.47 94 GLU A O 1
ATOM 794 N N . ASP A 1 95 ? -5.397 -22.694 -24.647 1.00 46.72 95 ASP A N 1
ATOM 795 C CA . ASP A 1 95 ? -5.617 -24.065 -25.057 1.00 46.72 95 ASP A CA 1
ATOM 796 C C . ASP A 1 95 ? -6.384 -23.957 -26.380 1.00 46.72 95 ASP A C 1
ATOM 798 O O . ASP A 1 95 ? -7.609 -23.858 -26.417 1.00 46.72 95 ASP A O 1
ATOM 802 N N . ASN A 1 96 ? -5.640 -23.850 -27.485 1.00 49.81 96 ASN A N 1
ATOM 803 C CA . ASN A 1 96 ? -6.139 -24.209 -28.805 1.00 49.81 96 ASN A CA 1
ATOM 804 C C . ASN A 1 96 ? -6.259 -25.741 -28.815 1.00 49.81 96 ASN A C 1
ATOM 806 O O . ASN A 1 96 ? -5.495 -26.448 -29.471 1.00 49.81 96 ASN A O 1
ATOM 810 N N . GLU A 1 97 ? -7.195 -26.249 -28.014 1.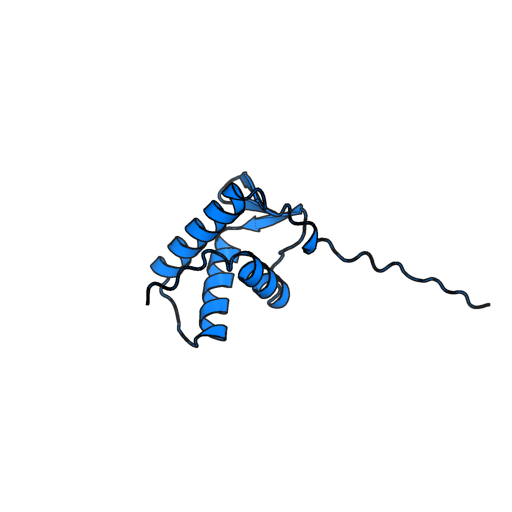00 51.69 97 GLU A N 1
ATOM 811 C CA . GLU A 1 97 ? -7.721 -27.593 -28.161 1.00 51.69 97 GLU A CA 1
ATOM 812 C C . GLU A 1 97 ? -8.588 -27.566 -29.423 1.00 51.69 97 GLU A C 1
ATOM 814 O O . GLU A 1 97 ? -9.511 -26.759 -29.567 1.00 51.69 97 GLU A O 1
ATOM 819 N N . GLY A 1 98 ? -8.165 -28.360 -30.402 1.00 62.38 98 GLY A N 1
ATOM 820 C CA . GLY A 1 98 ? -8.565 -28.220 -31.790 1.00 62.38 98 GLY A CA 1
ATOM 821 C C . GLY A 1 98 ? -10.046 -28.449 -32.076 1.00 62.38 98 GLY A C 1
ATOM 822 O O . GLY A 1 98 ? -10.739 -29.191 -31.386 1.00 62.38 98 GLY A O 1
ATOM 823 N N . LYS A 1 99 ? -10.473 -27.854 -33.188 1.00 50.72 99 LYS A N 1
ATOM 824 C CA . LYS A 1 99 ? -11.548 -28.283 -34.092 1.00 50.72 99 LYS A CA 1
ATOM 825 C C . LYS A 1 99 ? -11.248 -27.635 -35.443 1.00 50.72 99 LYS A C 1
ATOM 827 O O . LYS A 1 99 ? -10.933 -26.451 -35.453 1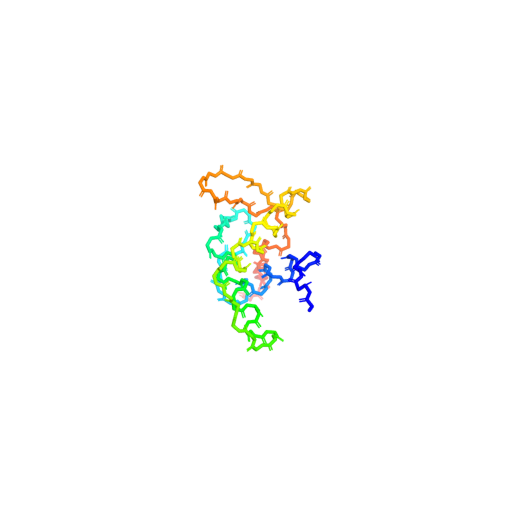.00 50.72 99 LYS A O 1
ATOM 832 N N . GLU A 1 100 ? -11.296 -28.261 -36.606 1.00 50.38 100 GLU A N 1
ATOM 833 C CA . GLU A 1 100 ? -11.521 -29.621 -37.116 1.00 50.38 100 GLU A CA 1
ATOM 834 C C . GLU A 1 100 ? -10.816 -29.657 -38.487 1.00 50.38 100 GLU A C 1
ATOM 836 O O . GLU A 1 100 ? -10.684 -28.566 -39.097 1.00 50.38 100 GLU A O 1
#

pLDDT: mean 82.92, std 13.7, range [37.78, 92.88]

Sequence (100 aa):
MSESLTGKELELLRFMKEHGFPVFHHSNLFRRDVEFGIRDYFREKTGEEIRPVKFSKLAEEVLKNLEKEGKIQPRFHDTWMIDIPEFAPVAKKEDNEGKE

Radius of gyration: 16.01 Å; chains: 1; bounding box: 29×42×55 Å

Foldseek 3Di:
DPDACVPVLVVLLVQLVVVPHPRAAQDKDALVSQLVSQQVVCCVVPVDGDDSVSSSVNSVVSVVVCVVVVQWADDDDRIITGNHCVRHPPPPPPPPPDDD

Secondary structure (DSSP, 8-state):
-----TT-HHHHHHHHHHTT----TT-EEEHHHHHHHHHHHHHHHT-----HHHHHHHHHHHHHHHHHTTSEEE-SSSEEEE--GGGS------------